Protein AF-A0A924FH77-F1 (afdb_monomer_lite)

pLDDT: mean 83.03, std 17.24, range [33.09, 96.88]

Sequence (123 aa):
MACEQQTTEQETRSTGQTYASSHLTFWWSKPSKYKEEIIRKSKAEEKEVYELLNLMLEKITFINQEAISLGNLIHAHRLCADIDEKDTLFVALTLDLSGTYWTRDRTLREGLE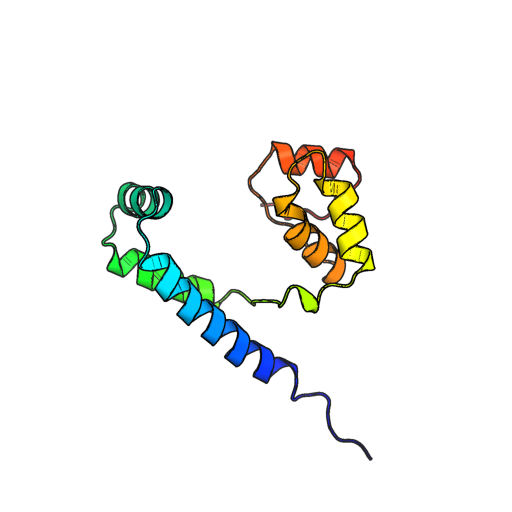RKGFTAFFNE

Secondary structure (DSSP, 8-state):
----SSSHHHHHHHHHHHHHHHHHHHHHHS--HHHHHHHHHHT--HHHHHHHHHHHHTTPPP--GGGS-HHHHHHHHHHHTTT-GGGHHHHHHHHHTT--B----HHHHHHHHHTT---BPP-

Radius of gyration: 17.74 Å; chains: 1; bounding box: 32×53×41 Å

Foldseek 3Di:
DDDDDPPPPPVLQVVQLVVVVVVVVVVLPDDDPVLVVCCVVVVDDSVVVVVVVNVVSNVDRDDDLVVQDPVLLVVLCVQPVVQHNVCSSQSSVCVRVVAAREDPDPSSVVSSVVVPDDRHDDD

Structure (mmCIF, N/CA/C/O backbone):
data_AF-A0A924FH77-F1
#
_entry.id   AF-A0A924FH77-F1
#
loop_
_atom_site.group_PDB
_atom_site.id
_atom_site.type_symbol
_atom_site.label_atom_id
_atom_site.label_alt_id
_atom_site.label_comp_id
_atom_site.label_asym_id
_atom_site.label_entity_id
_atom_site.label_seq_id
_atom_site.pdbx_PDB_ins_code
_atom_site.Cartn_x
_atom_site.Cartn_y
_atom_site.Cartn_z
_atom_site.occupancy
_atom_site.B_iso_or_equiv
_atom_site.auth_seq_id
_atom_site.auth_comp_id
_atom_site.auth_asym_id
_atom_site.auth_atom_id
_atom_site.pdbx_PDB_model_num
ATOM 1 N N . MET A 1 1 ? 9.815 -38.874 -0.463 1.00 37.94 1 MET A N 1
ATOM 2 C CA . MET A 1 1 ? 10.563 -37.737 -1.035 1.00 37.94 1 MET A CA 1
ATOM 3 C C . MET A 1 1 ? 9.737 -36.491 -0.791 1.00 37.94 1 MET A C 1
ATOM 5 O O . MET A 1 1 ? 8.592 -36.518 -1.215 1.00 37.94 1 MET A O 1
ATOM 9 N N . ALA A 1 2 ? 10.318 -35.531 -0.055 1.00 38.94 2 ALA A N 1
ATOM 10 C CA . ALA A 1 2 ? 9.926 -34.124 0.164 1.00 38.94 2 ALA A CA 1
ATOM 11 C C . ALA A 1 2 ? 8.412 -33.846 0.330 1.00 38.94 2 ALA A C 1
ATOM 13 O O . ALA A 1 2 ? 7.660 -33.941 -0.630 1.00 38.94 2 ALA A O 1
ATOM 14 N N . CYS A 1 3 ? 7.861 -33.598 1.525 1.00 47.09 3 CYS A N 1
ATOM 15 C CA . CYS A 1 3 ? 8.274 -32.644 2.572 1.00 47.09 3 CYS A CA 1
ATOM 16 C C . CYS A 1 3 ? 8.342 -31.193 2.060 1.00 47.09 3 CYS A C 1
ATOM 18 O O . CYS A 1 3 ? 8.980 -30.936 1.046 1.00 47.09 3 CYS A O 1
ATOM 20 N N . GLU A 1 4 ? 7.712 -30.289 2.820 1.00 45.09 4 GLU A N 1
ATOM 21 C CA . GLU A 1 4 ? 7.950 -28.833 2.854 1.00 45.09 4 GLU A CA 1
ATOM 22 C C . GLU A 1 4 ? 7.437 -27.972 1.692 1.00 45.09 4 GLU A C 1
ATOM 24 O O . GLU A 1 4 ? 8.237 -27.424 0.948 1.00 45.09 4 GLU A O 1
ATOM 29 N N . GLN A 1 5 ? 6.122 -27.720 1.598 1.00 45.72 5 GLN A N 1
ATOM 30 C CA . GLN A 1 5 ? 5.629 -26.476 0.958 1.00 45.72 5 GLN A CA 1
ATOM 31 C C . GLN A 1 5 ? 4.425 -25.802 1.651 1.00 45.72 5 GLN A C 1
ATOM 33 O O . GLN A 1 5 ? 3.874 -24.854 1.110 1.00 45.72 5 GLN A O 1
ATOM 38 N N . GLN A 1 6 ? 4.012 -26.224 2.854 1.00 42.44 6 GLN A N 1
ATOM 39 C CA . GLN A 1 6 ? 2.848 -25.621 3.540 1.00 42.44 6 GLN A CA 1
ATOM 40 C C . GLN A 1 6 ? 3.180 -24.839 4.823 1.00 42.44 6 GLN A C 1
ATOM 42 O O . GLN A 1 6 ? 2.277 -24.301 5.456 1.00 42.44 6 GLN A O 1
ATOM 47 N N . THR A 1 7 ? 4.456 -24.719 5.202 1.00 38.56 7 THR A N 1
ATOM 48 C CA . THR A 1 7 ? 4.843 -24.164 6.515 1.00 38.56 7 THR A CA 1
ATOM 49 C C . THR A 1 7 ? 5.266 -22.686 6.483 1.00 38.56 7 THR A C 1
ATOM 51 O O . THR A 1 7 ? 5.291 -22.039 7.521 1.00 38.56 7 THR A O 1
ATOM 54 N N . THR A 1 8 ? 5.535 -22.095 5.315 1.00 43.88 8 THR A N 1
ATOM 55 C CA . THR A 1 8 ? 6.108 -20.735 5.216 1.00 43.88 8 THR A CA 1
ATOM 56 C C . THR A 1 8 ? 5.078 -19.594 5.232 1.00 43.88 8 THR A C 1
ATOM 58 O O . THR A 1 8 ? 5.403 -18.471 5.622 1.00 43.88 8 THR A O 1
ATOM 61 N N . GLU A 1 9 ? 3.815 -19.848 4.877 1.00 43.16 9 GLU A N 1
ATOM 62 C CA . GLU A 1 9 ? 2.775 -18.803 4.846 1.00 43.16 9 GLU A CA 1
ATOM 63 C C . GLU A 1 9 ? 2.152 -18.498 6.217 1.00 43.16 9 GLU A C 1
ATOM 65 O O . GLU A 1 9 ? 1.577 -17.426 6.407 1.00 43.16 9 GLU A O 1
ATOM 70 N N . GLN A 1 10 ? 2.240 -19.420 7.182 1.00 38.06 10 GLN A N 1
ATOM 71 C CA . GLN A 1 10 ? 1.645 -19.229 8.511 1.00 38.06 10 GLN A CA 1
ATOM 72 C C . GLN A 1 10 ? 2.613 -18.568 9.506 1.00 38.06 10 GLN A C 1
ATOM 74 O O . GLN A 1 10 ? 2.186 -17.715 10.284 1.00 38.06 10 GLN A O 1
ATOM 79 N N . GLU A 1 11 ? 3.913 -18.872 9.440 1.00 33.09 11 GLU A N 1
ATOM 80 C CA . GLU A 1 11 ? 4.927 -18.289 10.340 1.00 33.09 11 GLU A CA 1
ATOM 81 C C . GLU A 1 11 ? 5.237 -16.814 10.037 1.00 33.09 11 GLU A C 1
ATOM 83 O O . GLU A 1 11 ? 5.530 -16.026 10.942 1.00 33.09 11 GLU A O 1
ATOM 88 N N . THR A 1 12 ? 5.111 -16.399 8.774 1.00 45.50 12 THR A N 1
ATOM 89 C CA . THR A 1 12 ? 5.270 -14.991 8.378 1.00 45.50 12 THR A CA 1
ATOM 90 C C . THR A 1 12 ? 4.121 -14.121 8.893 1.00 45.50 12 THR A C 1
ATOM 92 O O . THR A 1 12 ? 4.361 -12.996 9.337 1.00 45.50 12 THR A O 1
ATOM 95 N N . ARG A 1 13 ? 2.889 -14.657 8.934 1.00 51.78 13 ARG A N 1
ATOM 96 C CA . ARG A 1 13 ? 1.702 -13.952 9.452 1.00 51.78 13 ARG A CA 1
ATOM 97 C C . ARG A 1 13 ? 1.807 -13.664 10.947 1.00 51.78 13 ARG A C 1
ATOM 99 O O . ARG A 1 13 ? 1.624 -12.518 11.346 1.00 51.78 13 ARG A O 1
ATOM 106 N N . SER A 1 14 ? 2.149 -14.656 11.778 1.00 54.44 14 SER A N 1
ATOM 107 C CA . SER A 1 14 ? 2.218 -14.448 13.237 1.00 54.44 14 SER A CA 1
ATOM 108 C C . SER A 1 14 ? 3.321 -13.467 13.621 1.00 54.44 14 SER A C 1
ATOM 110 O O . SER A 1 14 ? 3.135 -12.615 14.491 1.00 54.44 14 SER A O 1
ATOM 112 N N . THR A 1 15 ? 4.462 -13.566 12.945 1.00 56.50 15 THR A N 1
ATOM 113 C CA . THR A 1 15 ? 5.639 -12.752 13.227 1.00 56.50 15 THR A CA 1
ATOM 114 C C . THR A 1 15 ? 5.411 -11.314 12.763 1.00 56.50 15 THR A C 1
ATOM 116 O O . THR A 1 15 ? 5.498 -10.389 13.570 1.00 56.50 15 THR A O 1
ATOM 119 N N . GLY A 1 16 ? 5.006 -11.111 11.503 1.00 59.25 16 GLY A N 1
ATOM 120 C CA . GLY A 1 16 ? 4.737 -9.784 10.940 1.00 59.25 16 GLY A CA 1
ATOM 121 C C . GLY A 1 16 ? 3.619 -9.030 11.662 1.00 59.25 16 GLY A C 1
ATOM 122 O O . GLY A 1 16 ? 3.741 -7.832 11.902 1.00 59.25 16 GLY A O 1
ATOM 123 N N . GLN A 1 17 ? 2.569 -9.728 12.092 1.00 59.25 17 GLN A N 1
ATOM 124 C CA . GLN A 1 17 ? 1.437 -9.116 12.784 1.00 59.25 17 GLN A CA 1
ATOM 125 C C . GLN A 1 17 ? 1.749 -8.771 14.244 1.00 59.25 17 GLN A C 1
ATOM 127 O O . GLN A 1 17 ? 1.320 -7.730 14.736 1.00 59.25 17 GLN A O 1
ATOM 132 N N . THR A 1 18 ? 2.567 -9.583 14.918 1.00 59.00 18 THR A N 1
ATOM 133 C CA . THR A 1 18 ? 3.055 -9.284 16.275 1.00 59.00 18 THR A CA 1
ATOM 134 C C . THR A 1 18 ? 4.025 -8.098 16.263 1.00 59.00 18 THR A C 1
ATOM 136 O O . THR A 1 18 ? 3.932 -7.203 17.110 1.00 59.00 18 THR A O 1
ATOM 139 N N . TYR A 1 19 ? 4.920 -8.028 15.269 1.00 59.78 19 TYR A N 1
ATOM 140 C CA . TYR A 1 19 ? 5.782 -6.861 15.066 1.00 59.78 19 TYR A CA 1
ATOM 141 C C . TYR A 1 19 ? 4.972 -5.618 14.699 1.00 59.78 19 TYR A C 1
ATOM 143 O O . TYR A 1 19 ? 5.183 -4.574 15.305 1.00 59.78 19 TYR A O 1
ATOM 151 N N . ALA A 1 20 ? 4.002 -5.716 13.788 1.00 63.78 20 ALA A N 1
ATOM 152 C CA . ALA A 1 20 ? 3.133 -4.593 13.451 1.00 63.78 20 ALA A CA 1
ATOM 153 C C . ALA A 1 20 ? 2.347 -4.106 14.676 1.00 63.78 20 ALA A C 1
ATOM 155 O O . ALA A 1 20 ? 2.371 -2.917 14.972 1.00 63.78 20 ALA A O 1
ATOM 156 N N . SER A 1 21 ? 1.727 -5.010 15.441 1.00 65.25 21 SER A N 1
ATOM 157 C CA . SER A 1 21 ? 0.948 -4.673 16.639 1.00 65.25 21 SER A CA 1
ATOM 158 C C . SER A 1 21 ? 1.801 -4.000 17.722 1.00 65.25 21 SER A C 1
ATOM 160 O O . SER A 1 21 ? 1.425 -2.947 18.241 1.00 65.25 21 SER A O 1
ATOM 162 N N . SER A 1 22 ? 2.992 -4.529 18.017 1.00 70.44 22 SER A N 1
ATOM 163 C CA . SER A 1 22 ? 3.906 -3.923 18.999 1.00 70.44 22 SER A CA 1
ATOM 164 C C . SER A 1 22 ? 4.441 -2.560 18.541 1.00 70.44 22 SER A C 1
ATOM 166 O O . SER A 1 22 ? 4.448 -1.599 19.316 1.00 70.44 22 SER A O 1
ATOM 168 N N . HIS A 1 23 ? 4.816 -2.431 17.267 1.00 67.56 23 HIS A N 1
ATOM 169 C CA . HIS A 1 23 ? 5.317 -1.176 16.707 1.00 67.56 23 HIS A CA 1
ATOM 170 C C . HIS A 1 23 ? 4.211 -0.117 16.585 1.00 67.56 23 HIS A C 1
ATOM 172 O O . HIS A 1 23 ? 4.466 1.066 16.807 1.00 67.56 23 HIS A O 1
ATOM 178 N N . LEU A 1 24 ? 2.972 -0.525 16.296 1.00 69.06 24 LEU A N 1
ATOM 179 C CA . LEU A 1 24 ? 1.806 0.358 16.246 1.00 69.06 24 LEU A CA 1
ATOM 180 C C . LEU A 1 24 ? 1.335 0.766 17.636 1.00 69.06 24 LEU A C 1
ATOM 182 O O . LEU A 1 24 ? 0.957 1.916 17.800 1.00 69.06 24 LEU A O 1
ATOM 186 N N . THR A 1 25 ? 1.447 -0.098 18.648 1.00 71.81 25 THR A N 1
ATOM 187 C CA . THR A 1 25 ? 1.227 0.288 20.054 1.00 71.81 25 THR A CA 1
ATOM 188 C C . THR A 1 25 ? 2.216 1.383 20.460 1.00 71.81 25 THR A C 1
ATOM 190 O O . THR A 1 25 ? 1.839 2.413 21.024 1.00 71.81 25 THR A O 1
ATOM 193 N N . PHE A 1 26 ? 3.491 1.204 20.102 1.00 76.25 26 PHE A N 1
ATOM 194 C CA . PHE A 1 26 ? 4.521 2.214 20.322 1.00 76.25 26 PHE A CA 1
ATOM 195 C C . PHE A 1 26 ? 4.240 3.506 19.543 1.00 76.25 26 PHE A C 1
ATOM 197 O O . PHE A 1 26 ? 4.325 4.595 20.109 1.00 76.25 26 PHE A O 1
ATOM 204 N N . TRP A 1 27 ? 3.860 3.416 18.267 1.00 74.31 27 TRP A N 1
ATOM 205 C CA . TRP A 1 27 ? 3.506 4.585 17.462 1.00 74.31 27 TRP A CA 1
ATOM 206 C C . TRP A 1 27 ? 2.259 5.302 17.997 1.00 74.31 27 TRP A C 1
ATOM 208 O O . TRP A 1 27 ? 2.245 6.527 18.066 1.00 74.31 27 TRP A O 1
ATOM 218 N N . TRP A 1 28 ? 1.256 4.557 18.464 1.00 73.75 28 TRP A N 1
ATOM 219 C CA . TRP A 1 28 ? 0.025 5.080 19.059 1.00 73.75 28 TRP A CA 1
ATOM 220 C C . TRP A 1 28 ? 0.269 5.825 20.373 1.00 73.75 28 TRP A C 1
ATOM 222 O O . TRP A 1 28 ? -0.427 6.798 20.681 1.00 73.75 28 TRP A O 1
ATOM 232 N N . SER A 1 29 ? 1.278 5.399 21.138 1.00 76.88 29 SER A N 1
ATOM 233 C CA . SER A 1 29 ? 1.710 6.100 22.350 1.00 76.88 29 SER A CA 1
ATOM 234 C C . SER A 1 29 ? 2.336 7.470 22.061 1.00 76.88 29 SER A C 1
ATOM 236 O O . SER A 1 29 ? 2.374 8.324 22.947 1.00 76.88 29 SER A O 1
ATOM 238 N N . LYS A 1 30 ? 2.806 7.715 20.828 1.00 80.31 30 LYS A N 1
ATOM 239 C CA . LYS A 1 30 ? 3.411 8.995 20.458 1.00 80.31 30 LYS A CA 1
ATOM 240 C C . LYS A 1 30 ? 2.333 10.037 20.134 1.00 80.31 30 LYS A C 1
ATOM 242 O O . LYS A 1 30 ? 1.408 9.750 19.371 1.00 80.31 30 LYS A O 1
ATOM 247 N N . PRO A 1 31 ? 2.470 11.277 20.636 1.00 75.94 31 PRO A N 1
ATOM 248 C CA . PRO A 1 31 ? 1.626 12.386 20.207 1.00 75.94 31 PRO A CA 1
ATOM 249 C C . PRO A 1 31 ? 1.749 12.614 18.695 1.00 75.94 31 PRO A C 1
ATOM 251 O O . PRO A 1 31 ? 2.853 12.663 18.149 1.00 75.94 31 PRO A O 1
ATOM 254 N N . SER A 1 32 ? 0.615 12.755 18.009 1.00 82.94 32 SER A N 1
ATOM 255 C CA . SER A 1 32 ? 0.556 12.963 16.562 1.00 82.94 32 SER A CA 1
ATOM 256 C C . SER A 1 32 ? -0.675 13.780 16.195 1.00 82.94 32 SER A C 1
ATOM 258 O O . SER A 1 32 ? -1.794 13.415 16.557 1.00 82.94 32 SER A O 1
ATOM 260 N N . LYS A 1 33 ? -0.486 14.828 15.382 1.00 86.06 33 LYS A N 1
ATOM 261 C CA . LYS A 1 33 ? -1.585 15.661 14.861 1.00 86.06 33 LYS A CA 1
ATOM 262 C C . LYS A 1 33 ? -2.661 14.846 14.132 1.00 86.06 33 LYS A C 1
ATOM 264 O O . LYS A 1 33 ? -3.825 15.226 14.111 1.00 86.06 33 LYS A O 1
ATOM 269 N N . TYR A 1 34 ? -2.283 13.714 13.532 1.00 86.00 34 TYR A N 1
ATOM 270 C CA . TYR A 1 34 ? -3.222 12.844 12.825 1.00 86.00 34 TYR A CA 1
ATOM 271 C C . TYR A 1 34 ? -4.107 12.058 13.792 1.00 86.00 34 TYR A C 1
ATOM 273 O O . TYR A 1 34 ? -5.296 11.913 13.531 1.00 86.00 34 TYR A O 1
ATOM 281 N N . LYS A 1 35 ? -3.555 11.605 14.924 1.00 85.69 35 LYS A N 1
ATOM 282 C CA . LYS A 1 35 ? -4.316 10.922 15.978 1.00 85.69 35 LYS A CA 1
ATOM 283 C C . LYS A 1 35 ? -5.377 11.855 16.558 1.00 85.69 35 LYS A C 1
ATOM 285 O O . LYS A 1 35 ? -6.544 11.482 16.634 1.00 85.69 35 LYS A O 1
ATOM 290 N N . GLU A 1 36 ? -4.983 13.084 16.878 1.00 88.38 36 GLU A N 1
ATOM 291 C CA . GLU A 1 36 ? -5.898 14.119 17.372 1.00 88.38 36 GLU A CA 1
ATOM 292 C C . GLU A 1 36 ? -7.007 14.422 16.359 1.00 88.38 36 GLU A C 1
ATOM 294 O O . GLU A 1 36 ? -8.182 14.446 16.716 1.00 88.38 36 GLU A O 1
ATOM 299 N N . GLU A 1 37 ? -6.662 14.576 15.077 1.00 91.50 37 GLU A N 1
ATOM 300 C CA . GLU A 1 37 ? -7.648 14.794 14.016 1.00 91.50 37 GLU A CA 1
ATOM 301 C C . GLU A 1 37 ? -8.615 13.615 13.839 1.00 91.50 37 GLU A C 1
ATOM 303 O O . GLU A 1 37 ? -9.807 13.844 13.622 1.00 91.50 37 GLU A O 1
ATOM 308 N N . ILE A 1 38 ? -8.137 12.370 13.947 1.00 90.44 38 ILE A N 1
ATOM 309 C CA . ILE A 1 38 ? -8.978 11.167 13.860 1.00 90.44 38 ILE A CA 1
ATOM 310 C C . ILE A 1 38 ? -9.953 11.116 15.038 1.00 90.44 38 ILE A C 1
ATOM 312 O O . ILE A 1 38 ? -11.151 10.940 14.822 1.00 90.44 38 ILE A O 1
ATOM 316 N N . ILE A 1 39 ? -9.479 11.320 16.268 1.00 89.81 39 ILE A N 1
ATOM 317 C CA . ILE A 1 39 ? -10.327 11.329 17.472 1.00 89.81 39 ILE A CA 1
ATOM 318 C C . ILE A 1 39 ? -11.364 12.457 17.369 1.00 89.81 39 ILE A C 1
ATOM 320 O O . ILE A 1 39 ? -12.569 12.230 17.483 1.00 89.81 39 ILE A O 1
ATOM 324 N N . ARG A 1 40 ? -10.920 13.671 17.023 1.00 91.25 40 ARG A N 1
ATOM 325 C CA . ARG A 1 40 ? -11.789 14.846 16.890 1.00 91.25 40 ARG A CA 1
ATOM 326 C C . ARG A 1 40 ? -12.885 14.659 15.837 1.00 91.25 40 ARG A C 1
ATOM 328 O O . ARG A 1 40 ? -14.011 15.105 16.045 1.00 91.25 40 ARG A O 1
ATOM 335 N N . LYS A 1 41 ? -12.568 14.041 14.694 1.00 92.94 41 LYS A N 1
ATOM 336 C CA . LYS A 1 41 ? -13.528 13.827 13.594 1.00 92.94 41 LYS A CA 1
ATOM 337 C C . LYS A 1 41 ? -14.426 12.612 13.802 1.00 92.94 41 LYS A C 1
ATOM 339 O O . LYS A 1 41 ? -15.582 12.664 13.391 1.00 92.94 41 LYS A O 1
ATOM 344 N N . SER A 1 42 ? -13.916 11.551 14.423 1.00 90.06 42 SER A N 1
ATOM 345 C CA . SER A 1 42 ? -14.698 10.346 14.728 1.00 90.06 42 SER A CA 1
ATOM 346 C C . SER A 1 42 ? -15.727 10.582 15.831 1.00 90.06 42 SER A C 1
ATOM 348 O O . SER A 1 42 ? -16.756 9.913 15.831 1.00 90.06 42 SER A O 1
ATOM 350 N N . LYS A 1 43 ? -15.482 11.555 16.727 1.00 90.81 43 LYS A N 1
ATOM 351 C CA . LYS A 1 43 ? -16.281 11.798 17.944 1.00 90.81 43 LYS A CA 1
ATOM 352 C C . LYS A 1 43 ? -16.318 10.586 18.889 1.00 90.81 43 LYS A C 1
ATOM 354 O O . LYS A 1 43 ? -17.217 10.499 19.718 1.00 90.81 43 LYS A O 1
ATOM 359 N N . ALA A 1 44 ? -15.362 9.676 18.734 1.00 89.81 44 ALA A N 1
ATOM 360 C CA . ALA A 1 44 ? -15.197 8.484 19.548 1.00 89.81 44 ALA A CA 1
ATOM 361 C C . ALA A 1 44 ? -14.150 8.729 20.641 1.00 89.81 44 ALA A C 1
ATOM 363 O O . ALA A 1 44 ? -13.322 9.642 20.536 1.00 89.81 44 ALA A O 1
ATOM 364 N N . GLU A 1 45 ? -14.164 7.901 21.680 1.00 90.50 45 GLU A N 1
ATOM 365 C CA . GLU A 1 45 ? -13.095 7.900 22.673 1.00 90.50 45 GLU A CA 1
ATOM 366 C C . GLU A 1 45 ? -11.801 7.330 22.077 1.00 90.50 45 GLU A C 1
ATOM 368 O O . GLU A 1 45 ? -11.812 6.481 21.184 1.00 90.50 45 GLU A O 1
ATOM 373 N N . GLU A 1 46 ? -10.648 7.756 22.600 1.00 87.50 46 GLU A N 1
ATOM 374 C CA . GLU A 1 46 ? -9.343 7.282 22.118 1.00 87.50 46 GLU A CA 1
ATOM 375 C C . GLU A 1 46 ? -9.232 5.748 22.135 1.00 87.50 46 GLU A C 1
ATOM 377 O O . GLU A 1 46 ? -8.665 5.153 21.216 1.00 87.50 46 GLU A O 1
ATOM 382 N N . LYS A 1 47 ? -9.813 5.108 23.158 1.00 88.81 47 LYS A N 1
ATOM 383 C CA . LYS A 1 47 ? -9.850 3.650 23.306 1.00 88.81 47 LYS A CA 1
ATOM 384 C C . LYS A 1 47 ? -10.623 2.975 22.173 1.00 88.81 47 LYS A C 1
ATOM 386 O O . LYS A 1 47 ? -10.143 1.986 21.631 1.00 88.81 47 LYS A O 1
ATOM 391 N N . GLU A 1 48 ? -11.770 3.524 21.782 1.00 90.75 48 GLU A N 1
ATOM 392 C CA . GLU A 1 48 ? -12.603 2.982 20.701 1.00 90.75 48 GLU A CA 1
ATOM 393 C C . GLU A 1 48 ? -11.894 3.096 19.347 1.00 90.75 48 GLU A C 1
ATOM 395 O O . GLU A 1 48 ? -11.901 2.158 18.550 1.00 90.75 48 GLU A O 1
ATOM 400 N N . VAL A 1 49 ? -11.213 4.222 19.101 1.00 90.62 49 VAL A N 1
ATOM 401 C CA . VAL A 1 49 ? -10.401 4.398 17.887 1.00 90.62 49 VAL A CA 1
ATOM 402 C C . VAL A 1 49 ? -9.260 3.377 17.848 1.00 90.62 49 VAL A C 1
ATOM 404 O O . VAL A 1 49 ? -8.981 2.809 16.792 1.00 90.62 49 VAL A O 1
ATOM 407 N N . TYR A 1 50 ? -8.618 3.117 18.989 1.00 87.62 50 TYR A N 1
ATOM 408 C CA . TYR A 1 50 ? -7.555 2.118 19.091 1.00 87.62 50 TYR A CA 1
ATOM 409 C C . TYR A 1 50 ? -8.065 0.686 18.871 1.00 87.62 50 TYR A C 1
ATOM 411 O O . TYR A 1 50 ? -7.435 -0.094 18.157 1.00 87.62 50 TYR A O 1
ATOM 419 N N . GLU A 1 51 ? -9.222 0.336 19.435 1.00 90.00 51 GLU A N 1
ATOM 420 C CA . GLU A 1 51 ? -9.868 -0.963 19.214 1.00 90.00 51 GLU A CA 1
ATOM 421 C C . GLU A 1 51 ? -10.220 -1.167 17.735 1.00 90.00 51 GLU A C 1
ATOM 423 O O . GLU A 1 51 ? -9.882 -2.202 17.157 1.00 90.00 51 GLU A O 1
ATOM 428 N N . LEU A 1 52 ? -10.808 -0.155 17.089 1.00 90.69 52 LEU A N 1
ATOM 429 C CA . LEU A 1 52 ? -11.111 -0.195 15.659 1.00 90.69 52 LEU A CA 1
ATOM 430 C C . LEU A 1 52 ?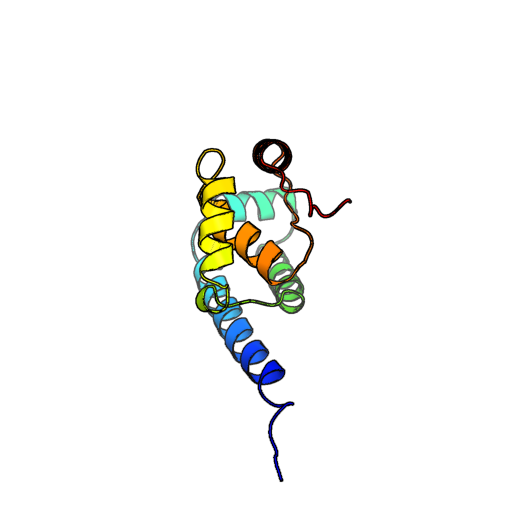 -9.845 -0.335 14.805 1.00 90.69 52 LEU A C 1
ATOM 432 O O . LEU A 1 52 ? -9.833 -1.104 13.843 1.00 90.69 52 LEU A O 1
ATOM 436 N N . LEU A 1 53 ? -8.776 0.388 15.151 1.00 88.44 53 LEU A N 1
ATOM 437 C CA . LEU A 1 53 ? -7.488 0.264 14.474 1.00 88.44 53 LEU A CA 1
ATOM 438 C C . LEU A 1 53 ? -6.977 -1.180 14.546 1.00 88.44 53 LEU A C 1
ATOM 440 O O . LEU A 1 53 ? -6.637 -1.738 13.508 1.00 88.44 53 LEU A O 1
ATOM 444 N N . ASN A 1 54 ? -6.987 -1.809 15.724 1.00 87.50 54 ASN A N 1
ATOM 445 C CA . ASN A 1 54 ? -6.555 -3.203 15.872 1.00 87.50 54 ASN A CA 1
ATOM 446 C C . ASN A 1 54 ? -7.385 -4.164 15.011 1.00 87.50 54 ASN A C 1
ATOM 448 O O . ASN A 1 54 ? -6.809 -4.982 14.297 1.00 87.50 54 ASN A O 1
ATOM 452 N N . LEU A 1 55 ? -8.713 -4.008 14.989 1.00 90.56 55 LEU A N 1
ATOM 453 C CA . LEU A 1 55 ? -9.592 -4.823 14.143 1.00 90.56 55 LEU A CA 1
ATOM 454 C C . LEU A 1 55 ? -9.289 -4.665 12.644 1.00 90.56 55 LEU A C 1
ATOM 456 O O . LEU A 1 55 ? -9.361 -5.639 11.896 1.00 90.56 55 LEU A O 1
ATOM 460 N N . MET A 1 56 ? -8.944 -3.456 12.187 1.00 89.88 56 MET A N 1
ATOM 461 C CA . MET A 1 56 ? -8.529 -3.233 10.797 1.00 89.88 56 MET A CA 1
ATOM 462 C C . MET A 1 56 ? -7.174 -3.877 10.499 1.00 89.88 56 MET A C 1
ATOM 464 O O . MET A 1 56 ? -7.018 -4.527 9.467 1.00 89.88 56 MET A O 1
ATOM 468 N N . LEU A 1 57 ? -6.202 -3.729 11.403 1.00 86.81 57 LEU A N 1
ATOM 469 C CA . LEU A 1 57 ? -4.862 -4.299 11.247 1.00 86.81 57 LEU A CA 1
ATOM 470 C C . LEU A 1 57 ? -4.894 -5.826 11.189 1.00 86.81 57 LEU A C 1
ATOM 472 O O . LEU A 1 57 ? -4.102 -6.415 10.462 1.00 86.81 57 LEU A O 1
ATOM 476 N N . GLU A 1 58 ? -5.847 -6.465 11.871 1.00 87.75 58 GLU A N 1
ATOM 477 C CA . GLU A 1 58 ? -6.064 -7.911 11.769 1.00 87.75 58 GLU A CA 1
ATOM 478 C C . GLU A 1 58 ? -6.442 -8.395 10.365 1.00 87.75 58 GLU A C 1
ATOM 480 O O . GLU A 1 58 ? -6.301 -9.581 10.063 1.00 87.75 58 GLU A O 1
ATOM 485 N N . LYS A 1 59 ? -6.936 -7.500 9.505 1.00 90.75 59 LYS A N 1
ATOM 486 C CA . LYS A 1 59 ? -7.297 -7.809 8.116 1.00 90.75 59 LYS A CA 1
ATOM 487 C C . LYS A 1 59 ? -6.194 -7.454 7.121 1.00 90.75 59 LYS A C 1
ATOM 489 O O . LYS A 1 59 ? -6.319 -7.794 5.947 1.00 90.75 59 LYS A O 1
ATOM 494 N N . ILE A 1 60 ? -5.132 -6.783 7.565 1.00 89.69 60 ILE A N 1
ATOM 495 C CA . ILE A 1 60 ? -4.038 -6.320 6.712 1.00 89.69 60 ILE A CA 1
ATOM 496 C C . ILE A 1 60 ? -2.876 -7.309 6.802 1.00 89.69 60 ILE A C 1
ATOM 498 O O . ILE A 1 60 ? -2.411 -7.656 7.883 1.00 89.69 60 ILE A O 1
ATOM 502 N N . THR A 1 61 ? -2.378 -7.747 5.645 1.00 88.81 61 THR A N 1
ATOM 503 C CA . THR A 1 61 ? -1.162 -8.566 5.575 1.00 88.81 61 THR A CA 1
ATOM 504 C C . THR A 1 61 ? 0.059 -7.659 5.485 1.00 88.81 61 THR A C 1
ATOM 506 O O . THR A 1 61 ? 0.181 -6.871 4.550 1.00 88.81 61 THR A O 1
ATOM 509 N N . PHE A 1 62 ? 0.970 -7.783 6.449 1.00 87.62 62 PHE A N 1
ATOM 510 C CA . PHE A 1 62 ? 2.239 -7.059 6.449 1.00 87.62 62 PHE A CA 1
ATOM 511 C C . PHE A 1 62 ? 3.288 -7.830 5.658 1.00 87.62 62 PHE A C 1
ATOM 513 O O . PHE A 1 62 ? 3.507 -9.016 5.899 1.00 87.62 62 PHE A O 1
ATOM 520 N N . ILE A 1 63 ? 3.951 -7.141 4.736 1.00 88.81 63 ILE A N 1
ATOM 521 C CA . ILE A 1 63 ? 4.998 -7.707 3.887 1.00 88.81 63 ILE A CA 1
ATOM 522 C C . ILE A 1 63 ? 6.303 -6.988 4.217 1.00 88.81 63 ILE A C 1
ATOM 524 O O . ILE A 1 63 ? 6.339 -5.760 4.298 1.00 88.81 63 ILE A O 1
ATOM 528 N N . ASN A 1 64 ? 7.370 -7.757 4.447 1.00 87.62 64 ASN A N 1
ATOM 529 C CA . ASN A 1 64 ? 8.697 -7.192 4.669 1.00 87.62 64 ASN A CA 1
ATOM 530 C C . ASN A 1 64 ? 9.194 -6.552 3.362 1.00 87.62 64 ASN A C 1
ATOM 532 O O . ASN A 1 64 ? 9.128 -7.174 2.306 1.00 87.62 64 ASN A O 1
ATOM 536 N N . GLN A 1 65 ? 9.726 -5.333 3.443 1.00 86.31 65 GLN A N 1
ATOM 537 C CA . GLN A 1 65 ? 10.331 -4.627 2.311 1.00 86.31 65 GLN A CA 1
ATOM 538 C C . GLN A 1 65 ? 11.430 -5.442 1.607 1.00 86.31 65 GLN A C 1
ATOM 540 O O . GLN A 1 65 ? 11.604 -5.317 0.401 1.00 86.31 65 GLN A O 1
ATOM 545 N N . GLU A 1 66 ? 12.141 -6.301 2.344 1.00 89.06 66 GLU A N 1
ATOM 546 C CA . GLU A 1 66 ? 13.195 -7.175 1.813 1.00 89.06 66 GLU A CA 1
ATOM 547 C C . GLU A 1 66 ? 12.652 -8.280 0.899 1.00 89.06 66 GLU A C 1
ATOM 549 O O . GLU A 1 66 ? 13.409 -8.860 0.125 1.00 89.06 66 GLU A O 1
ATOM 554 N N . ALA A 1 67 ? 11.348 -8.572 0.971 1.00 89.75 67 ALA A N 1
ATOM 555 C CA . ALA A 1 67 ? 10.703 -9.539 0.090 1.00 89.75 67 ALA A CA 1
ATOM 556 C C . ALA A 1 67 ? 10.473 -8.983 -1.325 1.00 89.75 67 ALA A C 1
ATOM 558 O O . ALA A 1 67 ? 10.281 -9.764 -2.251 1.00 89.75 67 ALA A O 1
ATOM 559 N N . ILE A 1 68 ? 10.498 -7.656 -1.496 1.00 93.88 68 ILE A N 1
ATOM 560 C CA . ILE A 1 68 ? 10.245 -7.007 -2.783 1.00 93.88 68 ILE A CA 1
ATOM 561 C C . ILE A 1 68 ? 11.476 -7.163 -3.675 1.00 93.88 68 ILE A C 1
ATOM 563 O O . ILE A 1 68 ? 12.601 -6.844 -3.278 1.00 93.88 68 ILE A O 1
ATOM 567 N N . SER A 1 69 ? 11.271 -7.602 -4.917 1.00 95.50 69 SER A N 1
ATOM 568 C CA . SER A 1 69 ? 12.380 -7.752 -5.855 1.00 95.50 69 SER A CA 1
ATOM 569 C C . SER A 1 69 ? 13.094 -6.420 -6.140 1.00 95.50 69 SER A C 1
ATOM 571 O O . SER A 1 69 ? 12.480 -5.374 -6.375 1.00 95.50 69 SER A O 1
ATOM 573 N N . LEU A 1 70 ? 14.432 -6.462 -6.198 1.00 95.44 70 LEU A N 1
ATOM 574 C CA . LEU A 1 70 ? 15.255 -5.282 -6.498 1.00 95.44 70 LEU A CA 1
ATOM 575 C C . LEU A 1 70 ? 14.898 -4.652 -7.857 1.00 95.44 70 LEU A C 1
ATOM 577 O O . LEU A 1 70 ? 14.937 -3.432 -8.005 1.00 95.44 70 LEU A O 1
ATOM 581 N N . GLY A 1 71 ? 14.523 -5.476 -8.841 1.00 96.88 71 GLY A N 1
ATOM 582 C CA . GLY A 1 71 ? 14.070 -5.002 -10.150 1.00 96.88 71 GLY A CA 1
ATOM 583 C C . GLY A 1 71 ? 12.826 -4.117 -10.047 1.00 96.88 71 GLY A C 1
ATOM 584 O O . GLY A 1 71 ? 12.818 -3.012 -10.597 1.00 96.88 71 GLY A O 1
ATOM 585 N N . ASN A 1 72 ? 11.820 -4.555 -9.284 1.00 96.50 72 ASN A N 1
ATOM 586 C CA . ASN A 1 72 ? 10.600 -3.781 -9.061 1.00 96.50 72 ASN A CA 1
ATOM 587 C C . ASN A 1 72 ? 10.845 -2.547 -8.190 1.00 96.50 72 ASN A C 1
ATOM 589 O O . ASN A 1 72 ? 10.269 -1.501 -8.475 1.00 96.50 72 ASN A O 1
ATOM 593 N N . LEU A 1 73 ? 11.754 -2.609 -7.211 1.00 96.19 73 LEU A N 1
ATOM 594 C CA . LEU A 1 73 ? 12.167 -1.430 -6.437 1.00 96.19 73 LEU A CA 1
ATOM 595 C C . LEU A 1 73 ? 12.786 -0.345 -7.325 1.00 96.19 73 LEU A C 1
ATOM 597 O O . LEU A 1 73 ? 12.385 0.815 -7.256 1.00 96.19 73 LEU A O 1
ATOM 601 N N . ILE A 1 74 ? 13.727 -0.712 -8.201 1.00 96.62 74 ILE A N 1
ATOM 602 C CA . ILE A 1 74 ? 14.354 0.236 -9.135 1.00 96.62 74 ILE A CA 1
ATOM 603 C C . ILE A 1 74 ? 13.315 0.794 -10.112 1.00 96.62 74 ILE A C 1
ATOM 605 O O . ILE A 1 74 ? 13.331 1.989 -10.418 1.00 96.62 74 ILE A O 1
ATOM 609 N N . HIS A 1 75 ? 12.416 -0.054 -10.618 1.00 96.19 75 HIS A N 1
ATOM 610 C CA . HIS A 1 75 ? 11.368 0.388 -11.530 1.00 96.19 75 HIS A CA 1
ATOM 611 C C . HIS A 1 75 ? 10.410 1.375 -10.853 1.00 96.19 75 HIS A C 1
ATOM 613 O O . HIS A 1 75 ? 10.200 2.468 -11.380 1.00 96.19 75 HIS A O 1
ATOM 619 N N . ALA A 1 76 ? 9.910 1.039 -9.665 1.00 96.38 76 ALA A N 1
ATOM 620 C CA . ALA A 1 76 ? 9.036 1.898 -8.880 1.00 96.38 76 ALA A CA 1
ATOM 621 C C . ALA A 1 76 ? 9.709 3.218 -8.500 1.00 96.38 76 ALA A C 1
ATOM 623 O O . ALA A 1 76 ? 9.096 4.271 -8.641 1.00 96.38 76 ALA A O 1
ATOM 624 N N . HIS A 1 77 ? 10.988 3.198 -8.120 1.00 96.12 77 HIS A N 1
ATOM 625 C CA . HIS A 1 77 ? 11.729 4.422 -7.820 1.00 96.12 77 HIS A CA 1
ATOM 626 C C . HIS A 1 77 ? 11.755 5.367 -9.029 1.00 96.12 77 HIS A C 1
ATOM 628 O O . HIS A 1 77 ? 11.523 6.563 -8.894 1.00 96.12 77 HIS A O 1
ATOM 634 N N . ARG A 1 78 ? 11.975 4.849 -10.246 1.00 95.81 78 ARG A N 1
ATOM 635 C CA . ARG A 1 78 ? 11.939 5.668 -11.476 1.00 95.81 78 ARG A CA 1
ATOM 636 C C . ARG A 1 78 ? 10.555 6.269 -11.745 1.00 95.81 78 ARG A C 1
ATOM 638 O O . ARG A 1 78 ? 10.457 7.376 -12.282 1.00 95.81 78 ARG A O 1
ATOM 645 N N . LEU A 1 79 ? 9.490 5.555 -11.381 1.00 95.25 79 LEU A N 1
ATOM 646 C CA . LEU A 1 79 ? 8.130 6.081 -11.461 1.00 95.25 79 LEU A CA 1
ATOM 647 C C . LEU A 1 79 ? 7.943 7.216 -10.441 1.00 95.25 79 LEU A C 1
ATOM 649 O O . LEU A 1 79 ? 7.547 8.318 -10.820 1.00 95.25 79 LEU A O 1
ATOM 653 N N . CYS A 1 80 ? 8.324 6.991 -9.187 1.00 94.88 80 CYS A N 1
ATOM 654 C CA . CYS A 1 80 ? 7.994 7.864 -8.063 1.00 94.88 80 CYS A CA 1
ATOM 655 C C . CYS A 1 80 ? 8.946 9.052 -7.832 1.00 94.88 80 CYS A C 1
ATOM 657 O O . CYS A 1 80 ? 8.506 10.041 -7.255 1.00 94.88 80 CYS A O 1
ATOM 659 N N . ALA A 1 81 ? 10.202 9.005 -8.294 1.00 92.69 81 ALA A N 1
ATOM 660 C CA . ALA A 1 81 ? 11.254 9.969 -7.923 1.00 92.69 81 ALA A CA 1
ATOM 661 C C . ALA A 1 81 ? 10.887 11.453 -8.129 1.00 92.69 81 ALA A C 1
ATOM 663 O O . ALA A 1 81 ? 11.227 12.289 -7.300 1.00 92.69 81 ALA A O 1
ATOM 664 N N . ASP A 1 82 ? 10.165 11.778 -9.205 1.00 91.62 82 ASP A N 1
ATOM 665 C CA . ASP A 1 82 ? 9.768 13.161 -9.526 1.00 91.62 82 ASP A CA 1
ATOM 666 C C . ASP A 1 82 ? 8.363 13.533 -9.009 1.00 91.62 82 ASP A C 1
ATOM 668 O O . ASP A 1 82 ? 7.831 14.580 -9.378 1.00 91.62 82 ASP A O 1
ATOM 672 N N . ILE A 1 83 ? 7.718 12.647 -8.242 1.00 91.94 83 ILE A N 1
ATOM 673 C CA . ILE A 1 83 ? 6.325 12.791 -7.796 1.00 91.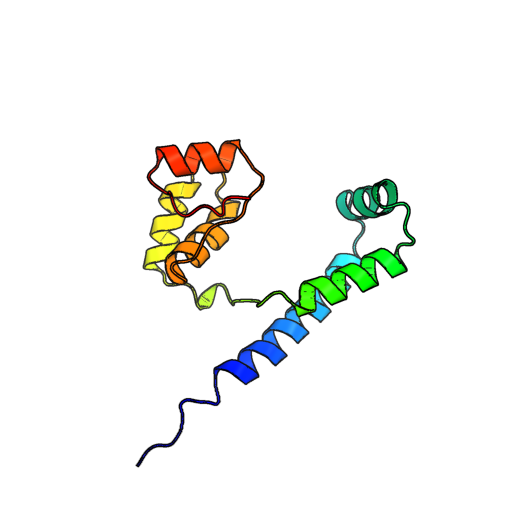94 83 ILE A CA 1
ATOM 674 C C . ILE A 1 83 ? 6.258 12.729 -6.266 1.00 91.94 83 ILE A C 1
ATOM 676 O O . ILE A 1 83 ? 6.050 13.755 -5.625 1.00 91.94 83 ILE A O 1
ATOM 680 N N . ASP A 1 84 ? 6.474 11.542 -5.694 1.00 90.62 84 ASP A N 1
ATOM 681 C CA . ASP A 1 84 ? 6.676 11.322 -4.261 1.00 90.62 84 ASP A CA 1
ATOM 682 C C . ASP A 1 84 ? 7.533 10.066 -4.063 1.00 90.62 84 ASP A C 1
ATOM 684 O O . ASP A 1 84 ? 7.067 8.932 -4.174 1.00 90.62 84 ASP A O 1
ATOM 688 N N . GLU A 1 85 ? 8.817 10.266 -3.764 1.00 92.19 85 GLU A N 1
ATOM 689 C CA . GLU A 1 85 ? 9.777 9.184 -3.530 1.00 92.19 85 GLU A CA 1
ATOM 690 C C . GLU A 1 85 ? 9.317 8.219 -2.422 1.00 92.19 85 GLU A C 1
ATOM 692 O O . GLU A 1 85 ? 9.625 7.025 -2.475 1.00 92.19 85 GLU A O 1
ATOM 697 N N . LYS A 1 86 ? 8.530 8.694 -1.447 1.00 91.62 86 LYS A N 1
ATOM 698 C CA . LYS A 1 86 ? 8.077 7.886 -0.305 1.00 91.62 86 LYS A CA 1
ATOM 699 C C . LYS A 1 86 ? 7.129 6.766 -0.720 1.00 91.62 86 LYS A C 1
ATOM 701 O O . LYS A 1 86 ? 7.067 5.750 -0.030 1.00 91.62 86 LYS A O 1
ATOM 706 N N . ASP A 1 87 ? 6.447 6.911 -1.855 1.00 93.94 87 ASP A N 1
ATOM 707 C CA . ASP A 1 87 ? 5.521 5.903 -2.373 1.00 93.94 87 ASP A CA 1
ATOM 708 C C . ASP A 1 87 ? 6.203 4.769 -3.146 1.00 93.94 87 ASP A C 1
ATOM 710 O O . ASP A 1 87 ? 5.556 3.790 -3.526 1.00 93.94 87 ASP A O 1
ATOM 714 N N . THR A 1 88 ? 7.525 4.848 -3.335 1.00 95.38 88 THR A N 1
ATOM 715 C CA . THR A 1 88 ? 8.322 3.841 -4.051 1.00 95.38 88 THR A CA 1
ATOM 716 C C . THR A 1 88 ? 8.062 2.422 -3.549 1.00 95.38 88 THR A C 1
ATOM 718 O O . THR A 1 88 ? 7.844 1.523 -4.358 1.00 95.38 88 THR A O 1
ATOM 721 N N . LEU A 1 89 ? 8.049 2.203 -2.229 1.00 95.12 89 LEU A N 1
ATOM 722 C CA . LEU A 1 89 ? 7.861 0.863 -1.661 1.00 95.12 89 LEU A CA 1
ATOM 723 C C . LEU A 1 89 ? 6.468 0.298 -1.959 1.00 95.12 89 LEU A C 1
ATOM 725 O O . LEU A 1 89 ? 6.344 -0.885 -2.265 1.00 95.12 89 LEU A O 1
ATOM 729 N N . PHE A 1 90 ? 5.425 1.129 -1.917 1.00 94.75 90 PHE A N 1
ATOM 730 C CA . PHE A 1 90 ? 4.056 0.675 -2.164 1.00 94.75 90 PHE A CA 1
ATOM 731 C C . PHE A 1 90 ? 3.808 0.378 -3.647 1.00 94.75 90 PHE A C 1
ATOM 733 O O . PHE A 1 90 ? 3.169 -0.623 -3.981 1.00 94.75 90 PHE A O 1
ATOM 740 N N . VAL A 1 91 ? 4.358 1.202 -4.544 1.00 95.75 91 VAL A N 1
ATOM 741 C CA . VAL A 1 91 ? 4.305 0.945 -5.990 1.00 95.75 91 VAL A CA 1
ATOM 742 C C . VAL A 1 91 ? 5.111 -0.308 -6.337 1.00 95.75 91 VAL A C 1
ATOM 744 O O . VAL A 1 91 ? 4.612 -1.165 -7.063 1.00 95.75 91 VAL A O 1
ATOM 747 N N . ALA A 1 92 ? 6.310 -0.473 -5.767 1.00 96.62 92 ALA A N 1
ATOM 748 C CA . ALA A 1 92 ? 7.134 -1.664 -5.975 1.00 96.62 92 ALA A CA 1
ATOM 749 C C . ALA A 1 92 ? 6.421 -2.935 -5.509 1.00 96.62 92 ALA A C 1
ATOM 751 O O . ALA A 1 92 ? 6.375 -3.912 -6.249 1.00 96.62 92 ALA A O 1
ATOM 752 N N . LEU A 1 93 ? 5.813 -2.898 -4.320 1.00 96.06 93 LEU A N 1
ATOM 753 C CA . LEU A 1 93 ? 5.035 -4.013 -3.793 1.00 96.06 93 LEU A CA 1
ATOM 754 C C . LEU A 1 93 ? 3.843 -4.350 -4.695 1.00 96.06 93 LEU A C 1
ATOM 756 O O . LEU A 1 93 ? 3.565 -5.520 -4.938 1.00 96.06 93 LEU A O 1
ATOM 760 N N . THR A 1 94 ? 3.157 -3.336 -5.227 1.00 96.12 94 THR A N 1
ATOM 761 C CA . THR A 1 94 ? 2.034 -3.554 -6.149 1.00 96.12 94 THR A CA 1
ATOM 762 C C . THR A 1 94 ? 2.487 -4.290 -7.410 1.00 96.12 94 THR A C 1
ATOM 764 O O . THR A 1 94 ? 1.823 -5.233 -7.838 1.00 96.12 94 THR A O 1
ATOM 767 N N . LEU A 1 95 ? 3.625 -3.883 -7.981 1.00 95.44 95 LEU A N 1
ATOM 768 C CA . LEU A 1 95 ? 4.220 -4.535 -9.148 1.00 95.44 95 LEU A CA 1
ATOM 769 C C . LEU A 1 95 ? 4.624 -5.982 -8.840 1.00 95.44 95 LEU A C 1
ATOM 771 O O . LEU A 1 95 ? 4.346 -6.877 -9.633 1.00 95.44 95 LEU A O 1
ATOM 775 N N . ASP A 1 96 ? 5.231 -6.216 -7.675 1.00 95.31 96 ASP A N 1
ATOM 776 C CA . ASP A 1 96 ? 5.701 -7.537 -7.245 1.00 95.31 96 ASP A CA 1
ATOM 777 C C . ASP A 1 96 ? 4.545 -8.524 -7.040 1.00 95.31 96 ASP A C 1
ATOM 779 O O . ASP A 1 96 ? 4.617 -9.680 -7.452 1.00 95.31 96 ASP A O 1
ATOM 783 N N . LEU A 1 97 ? 3.435 -8.042 -6.480 1.00 93.75 97 LEU A N 1
ATOM 784 C CA . LEU A 1 97 ? 2.227 -8.834 -6.258 1.00 93.75 97 LEU A CA 1
ATOM 785 C C . LEU A 1 97 ? 1.314 -8.918 -7.488 1.00 93.75 97 LEU A C 1
ATOM 787 O O . LEU A 1 97 ? 0.300 -9.611 -7.434 1.00 93.75 97 LEU A O 1
ATOM 791 N N . SER A 1 98 ? 1.627 -8.199 -8.575 1.00 94.12 98 SER A N 1
ATOM 792 C CA . SER A 1 98 ? 0.707 -7.994 -9.708 1.00 94.12 98 SER A CA 1
ATOM 793 C C . SER A 1 98 ? -0.691 -7.532 -9.255 1.00 94.12 98 SER A C 1
ATOM 795 O O . SER A 1 98 ? -1.714 -7.964 -9.788 1.00 94.12 98 SER A O 1
ATOM 797 N N . GLY A 1 99 ? -0.729 -6.691 -8.218 1.00 93.69 99 GLY A N 1
ATOM 798 C CA . GLY A 1 99 ? -1.951 -6.223 -7.571 1.00 93.69 99 GLY A CA 1
ATOM 799 C C . GLY A 1 99 ? -2.454 -4.887 -8.117 1.00 93.69 99 GLY A C 1
ATOM 800 O O . GLY A 1 99 ? -1.969 -4.368 -9.119 1.00 93.69 99 GLY A O 1
ATOM 801 N N . THR A 1 100 ? -3.417 -4.300 -7.409 1.00 96.06 100 THR A N 1
ATOM 802 C CA . THR A 1 100 ? -3.907 -2.938 -7.661 1.00 96.06 100 THR A CA 1
ATOM 803 C C . THR A 1 100 ? -3.445 -1.991 -6.561 1.00 96.06 100 THR A C 1
ATOM 805 O O . THR A 1 100 ? -3.634 -2.274 -5.378 1.00 96.06 100 THR A O 1
ATOM 808 N N . TYR A 1 101 ? -2.895 -0.846 -6.946 1.00 94.94 101 TYR A N 1
ATOM 809 C CA . TYR A 1 101 ? -2.457 0.201 -6.038 1.00 94.94 101 TYR A CA 1
ATOM 810 C C . TYR A 1 101 ? -3.643 1.062 -5.603 1.00 94.94 101 TYR A C 1
ATOM 812 O O . TYR A 1 101 ? -4.384 1.599 -6.433 1.00 94.94 101 TYR A O 1
ATOM 820 N N . TRP A 1 102 ? -3.820 1.198 -4.291 1.00 94.19 102 TRP A N 1
ATOM 821 C CA . TRP A 1 102 ? -4.866 2.020 -3.696 1.00 94.19 102 TRP A CA 1
ATOM 822 C C . TRP A 1 102 ? -4.258 3.267 -3.056 1.00 94.19 102 TRP A C 1
ATOM 824 O O . TRP A 1 102 ? -3.475 3.178 -2.113 1.00 94.19 102 TRP A O 1
ATOM 834 N N . THR A 1 103 ? -4.632 4.437 -3.569 1.00 92.44 103 THR A N 1
ATOM 835 C CA . THR A 1 103 ? -4.234 5.737 -3.024 1.00 92.44 103 THR A CA 1
ATOM 836 C C . THR A 1 103 ? -5.352 6.754 -3.225 1.00 92.44 103 THR A C 1
ATOM 838 O O . THR A 1 103 ? -6.095 6.694 -4.206 1.00 92.44 103 THR A O 1
ATOM 841 N N . ARG A 1 104 ? -5.467 7.712 -2.300 1.00 91.06 104 ARG A N 1
ATOM 842 C CA . ARG A 1 104 ? -6.350 8.881 -2.456 1.00 91.06 104 ARG A CA 1
ATOM 843 C C . ARG A 1 104 ? -5.609 10.118 -2.960 1.00 91.06 104 ARG A C 1
ATOM 845 O O . ARG A 1 104 ? -6.249 11.146 -3.187 1.00 91.06 104 ARG A O 1
ATOM 852 N N . ASP A 1 105 ? -4.288 10.045 -3.112 1.00 93.00 105 ASP A N 1
ATOM 853 C CA . ASP A 1 105 ? -3.502 11.154 -3.637 1.00 93.00 105 ASP A CA 1
ATOM 854 C C . ASP A 1 105 ? -3.685 11.254 -5.157 1.00 93.00 105 ASP A C 1
ATOM 856 O O . ASP A 1 105 ? -3.238 10.404 -5.930 1.00 93.00 105 ASP A O 1
ATOM 860 N N . ARG A 1 106 ? -4.376 12.317 -5.584 1.00 92.19 106 ARG A N 1
ATOM 861 C CA . ARG A 1 106 ? -4.643 12.585 -7.000 1.00 92.19 106 ARG A CA 1
ATOM 862 C C . ARG A 1 106 ? -3.383 12.981 -7.761 1.00 92.19 106 ARG A C 1
ATOM 864 O O . ARG A 1 106 ? -3.210 12.541 -8.891 1.00 92.19 106 ARG A O 1
ATOM 871 N N . THR A 1 107 ? -2.501 13.764 -7.145 1.00 93.38 107 THR A N 1
ATOM 872 C CA . THR A 1 107 ? -1.256 14.220 -7.776 1.00 93.38 107 THR A CA 1
ATOM 873 C C . THR A 1 107 ? -0.348 13.031 -8.060 1.00 93.38 107 THR A C 1
ATOM 875 O O . THR A 1 107 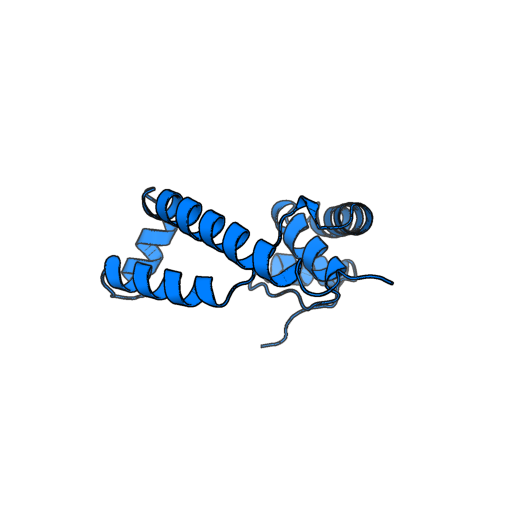? 0.188 12.913 -9.165 1.00 93.38 107 THR A O 1
ATOM 878 N N . LEU A 1 108 ? -0.231 12.121 -7.087 1.00 93.56 108 LEU A N 1
ATOM 879 C CA . LEU A 1 108 ? 0.521 10.882 -7.241 1.00 93.56 108 LEU A CA 1
ATOM 880 C C . LEU A 1 108 ? -0.075 10.004 -8.337 1.00 93.56 108 LEU A C 1
ATOM 882 O O . LEU A 1 108 ? 0.641 9.594 -9.250 1.00 93.56 108 LEU A O 1
ATOM 886 N N . ARG A 1 109 ? -1.387 9.751 -8.271 1.00 94.50 109 ARG A N 1
ATOM 887 C CA . ARG A 1 109 ? -2.096 8.928 -9.254 1.00 94.50 109 ARG A CA 1
ATOM 888 C C . ARG A 1 109 ? -1.891 9.446 -10.674 1.00 94.50 109 ARG A C 1
ATOM 890 O O . ARG A 1 109 ? -1.421 8.701 -11.524 1.00 94.50 109 ARG A O 1
ATOM 897 N N . GLU A 1 110 ? -2.178 10.721 -10.921 1.00 94.44 110 GLU A N 1
ATOM 898 C CA . GLU A 1 110 ? -2.027 11.318 -12.250 1.00 94.44 110 GLU A CA 1
ATOM 899 C C . GLU A 1 110 ? -0.563 11.310 -12.719 1.00 94.44 110 GLU A C 1
ATOM 901 O O . GLU A 1 110 ? -0.280 11.121 -13.903 1.00 94.44 110 GLU A O 1
ATOM 906 N N . GLY A 1 111 ? 0.391 11.516 -11.805 1.00 95.38 111 GLY A N 1
ATOM 907 C CA . GLY A 1 111 ? 1.817 11.432 -12.112 1.00 95.38 111 GLY A CA 1
ATOM 908 C C . GLY A 1 111 ? 2.248 10.029 -12.540 1.00 95.38 111 GLY A C 1
ATOM 909 O O . GLY A 1 111 ? 2.962 9.883 -13.534 1.00 95.38 111 GLY A O 1
ATOM 910 N N . LEU A 1 112 ? 1.782 9.007 -11.825 1.00 95.69 112 LEU A N 1
ATOM 911 C CA . LEU A 1 112 ? 2.032 7.601 -12.126 1.00 95.69 112 LEU A CA 1
ATOM 912 C C . LEU A 1 112 ? 1.359 7.175 -13.443 1.00 95.69 112 LEU A C 1
ATOM 914 O O . LEU A 1 112 ? 2.011 6.538 -14.272 1.00 95.69 112 LEU A O 1
ATOM 918 N N . GLU A 1 113 ? 0.113 7.600 -13.687 1.00 95.31 113 GLU A N 1
ATOM 919 C CA . GLU A 1 113 ? -0.614 7.365 -14.947 1.00 95.31 113 GLU A CA 1
ATOM 920 C C . GLU A 1 113 ? 0.153 7.930 -16.151 1.00 95.31 113 GLU A C 1
ATOM 922 O O . GLU A 1 113 ? 0.377 7.225 -17.137 1.00 95.31 113 GLU A O 1
ATOM 927 N N . ARG A 1 114 ? 0.655 9.172 -16.055 1.00 95.75 114 ARG A N 1
ATOM 928 C CA . ARG A 1 114 ? 1.486 9.785 -17.112 1.00 95.75 114 ARG A CA 1
ATOM 929 C C . ARG A 1 114 ? 2.791 9.031 -17.368 1.00 95.75 114 ARG A C 1
ATOM 931 O O . ARG A 1 114 ? 3.316 9.094 -18.478 1.00 95.75 114 ARG A O 1
ATOM 938 N N . LYS A 1 115 ? 3.317 8.334 -16.360 1.00 94.94 115 LYS A N 1
ATOM 939 C CA . LYS A 1 115 ? 4.524 7.501 -16.461 1.00 94.94 115 LYS A CA 1
ATOM 940 C C . LYS A 1 115 ? 4.230 6.043 -16.846 1.00 94.94 115 LYS A C 1
ATOM 942 O O . LYS A 1 115 ? 5.152 5.232 -16.884 1.00 94.94 115 LYS A O 1
ATOM 947 N N . GLY A 1 116 ? 2.979 5.716 -17.182 1.00 93.88 116 GLY A N 1
ATOM 948 C CA . GLY A 1 116 ? 2.576 4.413 -17.718 1.00 93.88 116 GLY A CA 1
ATOM 949 C C . GLY A 1 116 ? 2.155 3.381 -16.670 1.00 93.88 116 GLY A C 1
ATOM 950 O O . GLY A 1 116 ? 1.886 2.235 -17.028 1.00 93.88 116 GLY A O 1
ATOM 951 N N . PHE A 1 117 ? 2.064 3.756 -15.393 1.00 95.31 117 PHE A N 1
ATOM 952 C CA . PHE A 1 117 ? 1.499 2.887 -14.365 1.00 95.31 117 PHE A CA 1
ATOM 953 C C . PHE A 1 117 ? -0.032 2.963 -14.413 1.00 95.31 117 PHE A C 1
ATOM 955 O O . PHE A 1 117 ? -0.598 4.049 -14.362 1.00 95.31 117 PHE A O 1
ATOM 962 N N . THR A 1 118 ? -0.712 1.822 -14.527 1.00 94.19 118 THR A N 1
ATOM 963 C CA . THR A 1 118 ? -2.176 1.763 -14.744 1.00 94.19 118 THR A CA 1
ATOM 964 C C . THR A 1 118 ? -2.910 0.851 -13.764 1.00 94.19 118 THR A C 1
ATOM 966 O O . THR A 1 118 ? -4.139 0.801 -13.769 1.00 94.19 118 THR A O 1
ATOM 969 N N . ALA A 1 119 ? -2.179 0.144 -12.901 1.00 94.94 119 ALA A N 1
ATOM 970 C CA . ALA A 1 119 ? -2.732 -0.821 -11.963 1.00 94.94 119 ALA A CA 1
ATOM 971 C C . ALA A 1 119 ? -3.305 -0.119 -10.722 1.00 94.94 119 ALA A C 1
ATOM 973 O O . ALA A 1 119 ? -2.760 -0.243 -9.630 1.00 94.94 119 ALA A O 1
ATOM 974 N N . PHE A 1 120 ? -4.389 0.639 -10.884 1.00 95.31 120 PHE A N 1
ATOM 975 C CA . PHE A 1 120 ? -5.089 1.299 -9.781 1.00 95.31 120 PHE A CA 1
ATOM 976 C C . PHE A 1 120 ? -6.326 0.523 -9.347 1.00 95.31 120 PHE A C 1
ATOM 978 O O . PHE A 1 120 ? -7.006 -0.107 -10.157 1.00 95.31 120 PHE A O 1
ATOM 985 N N . PHE A 1 121 ? -6.631 0.597 -8.055 1.00 93.38 121 PHE A N 1
ATOM 986 C CA . PHE A 1 121 ? -7.909 0.141 -7.529 1.00 93.38 121 PHE A CA 1
ATOM 987 C C . PHE A 1 121 ? -8.998 1.167 -7.879 1.00 93.38 121 PHE A C 1
ATOM 989 O O . PHE A 1 121 ? -8.868 2.345 -7.538 1.00 93.38 121 PHE A O 1
ATOM 996 N N . ASN A 1 122 ? -10.060 0.725 -8.555 1.00 82.19 122 ASN A N 1
ATOM 997 C CA . ASN A 1 122 ? -11.227 1.558 -8.839 1.00 8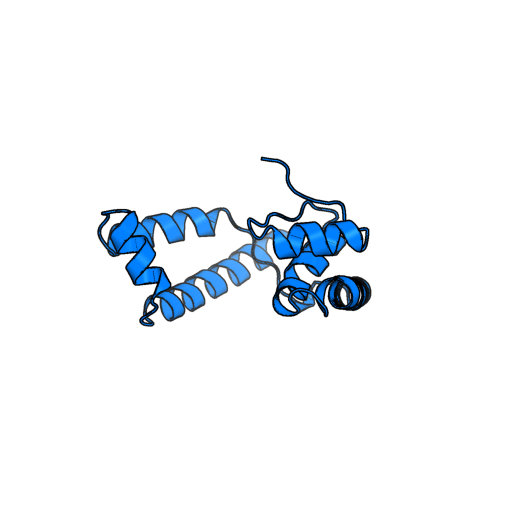2.19 122 ASN A CA 1
ATOM 998 C C . ASN A 1 122 ? -12.278 1.348 -7.739 1.00 82.19 122 ASN A C 1
A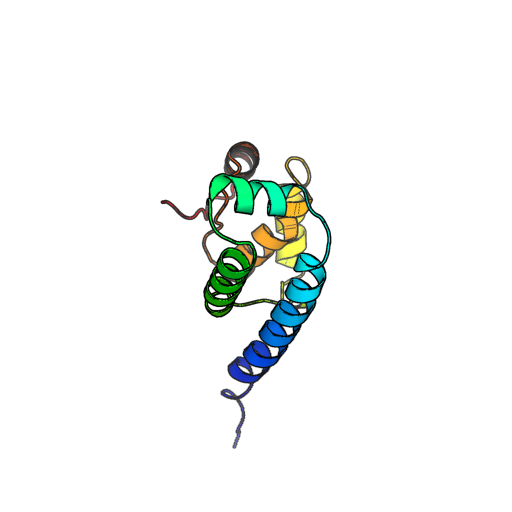TOM 1000 O O . ASN A 1 122 ? -12.755 0.228 -7.561 1.00 82.19 122 ASN A O 1
ATOM 1004 N N . GLU A 1 123 ? -12.604 2.427 -7.019 1.00 57.72 123 GLU A N 1
ATOM 1005 C CA . GLU A 1 123 ? -13.718 2.511 -6.056 1.00 57.72 123 GLU A CA 1
ATOM 1006 C C . GLU A 1 123 ? -15.069 2.735 -6.749 1.00 57.72 123 GLU A C 1
ATOM 1008 O O . GLU A 1 123 ? -15.105 3.495 -7.748 1.00 57.72 123 GLU A O 1
#